Protein AF-A0A9X3BXE7-F1 (afdb_monomer_lite)

Secondary structure (DSSP, 8-state):
--HHHHHHHHHHHHHT-HHHHHHHTT-PPP--------HHHHT-HHHHHHHHHHHHHHHHTT--HHHHHHHHGGGS-HHHHHHHHHHHHHHHTT--HHHHT---SSPPPHHHHHHHHHHHHHTT-HHHHHHHHHHHHHHHHH-

Structure (mmCIF, N/CA/C/O backbone):
data_AF-A0A9X3BXE7-F1
#
_entry.id   AF-A0A9X3BXE7-F1
#
loop_
_atom_site.group_PDB
_atom_site.id
_atom_site.type_symbol
_atom_site.label_atom_id
_atom_site.label_alt_id
_atom_site.label_comp_id
_atom_site.label_asym_id
_atom_site.label_entity_id
_atom_site.label_seq_id
_atom_site.pdbx_PDB_ins_code
_atom_site.Cartn_x
_atom_site.Cartn_y
_atom_site.Cartn_z
_atom_site.occupancy
_atom_site.B_iso_or_equiv
_atom_site.auth_seq_id
_atom_site.auth_comp_id
_atom_site.auth_asym_id
_atom_site.auth_atom_id
_atom_site.pdbx_PDB_model_num
ATOM 1 N N . MET A 1 1 ? -8.033 -21.037 -35.668 1.00 60.12 1 MET A N 1
ATOM 2 C CA . MET A 1 1 ? -8.770 -20.412 -34.541 1.00 60.12 1 MET A CA 1
ATOM 3 C C . MET A 1 1 ? -7.853 -19.685 -33.546 1.00 60.12 1 MET A C 1
ATOM 5 O O . MET A 1 1 ? -8.300 -19.340 -32.465 1.00 60.12 1 MET A O 1
ATOM 9 N N . SER A 1 2 ? -6.599 -19.386 -33.905 1.00 76.06 2 SER A N 1
ATOM 10 C CA . SER A 1 2 ? -5.610 -18.843 -32.953 1.00 76.06 2 SER A CA 1
ATOM 11 C C . SER A 1 2 ? -5.277 -17.372 -33.205 1.00 76.06 2 SER A C 1
ATOM 13 O O . SER A 1 2 ? -4.779 -16.685 -32.327 1.00 76.06 2 SER A O 1
ATOM 15 N N . TRP A 1 3 ? -5.593 -16.864 -34.396 1.00 79.31 3 TRP A N 1
ATOM 16 C CA . TRP A 1 3 ? -5.212 -15.517 -34.817 1.00 79.31 3 TRP A CA 1
ATOM 17 C C . TRP A 1 3 ? -6.043 -14.440 -34.120 1.00 79.31 3 TRP A C 1
ATOM 19 O O . TRP A 1 3 ? -5.490 -13.442 -33.682 1.00 79.31 3 TRP A O 1
ATOM 29 N N . ALA A 1 4 ? -7.343 -14.676 -33.920 1.00 80.62 4 ALA A N 1
ATOM 30 C CA . ALA A 1 4 ? -8.193 -13.770 -33.146 1.00 80.62 4 ALA A CA 1
ATOM 31 C C . ALA A 1 4 ? -7.742 -13.668 -31.677 1.00 80.62 4 ALA A C 1
ATOM 33 O O . ALA A 1 4 ? -7.707 -12.575 -31.122 1.00 80.62 4 ALA A O 1
ATOM 34 N N . ALA A 1 5 ? -7.327 -14.786 -31.071 1.00 81.00 5 ALA A N 1
ATOM 35 C CA . ALA A 1 5 ? -6.792 -14.804 -29.710 1.00 81.00 5 ALA A CA 1
ATOM 36 C C . ALA A 1 5 ? -5.438 -14.081 -29.611 1.00 81.00 5 ALA A C 1
ATOM 38 O O . ALA A 1 5 ? -5.217 -13.329 -28.667 1.00 81.00 5 ALA A O 1
ATOM 39 N N . ILE A 1 6 ? -4.560 -14.249 -30.608 1.00 89.88 6 ILE A N 1
ATOM 40 C CA . ILE A 1 6 ? -3.273 -13.540 -30.680 1.00 89.88 6 ILE A CA 1
ATOM 41 C C . ILE A 1 6 ? -3.496 -12.034 -30.847 1.00 89.88 6 ILE A C 1
ATOM 43 O O . ILE A 1 6 ? -2.891 -11.247 -30.127 1.00 89.88 6 ILE A O 1
ATOM 47 N N . LEU A 1 7 ? -4.395 -11.621 -31.743 1.00 84.75 7 LEU A N 1
ATOM 48 C CA . LEU A 1 7 ? -4.704 -10.206 -31.960 1.00 84.75 7 LEU A CA 1
ATOM 49 C C . LEU A 1 7 ? -5.337 -9.563 -30.723 1.00 84.75 7 LEU A C 1
ATOM 51 O O . LEU A 1 7 ? -4.982 -8.439 -30.383 1.00 84.75 7 LEU A O 1
ATOM 55 N N . LEU A 1 8 ? -6.214 -10.280 -30.013 1.00 78.31 8 LEU A N 1
ATOM 56 C CA . LEU A 1 8 ? -6.803 -9.801 -28.762 1.00 78.31 8 LEU A CA 1
ATOM 57 C C . LEU A 1 8 ? -5.752 -9.699 -27.649 1.00 78.31 8 LEU A C 1
ATOM 59 O O . LEU A 1 8 ? -5.706 -8.688 -26.954 1.00 78.31 8 LEU A O 1
ATOM 63 N N . ALA A 1 9 ? -4.861 -10.686 -27.518 1.00 79.56 9 ALA A N 1
ATOM 64 C CA . ALA A 1 9 ? -3.761 -10.641 -26.555 1.00 79.56 9 ALA A CA 1
ATOM 65 C C . ALA A 1 9 ? -2.810 -9.463 -26.824 1.00 79.56 9 ALA A C 1
ATOM 67 O O . ALA A 1 9 ? -2.444 -8.744 -25.897 1.00 79.56 9 ALA A O 1
ATOM 68 N N . VAL A 1 10 ? -2.466 -9.219 -28.093 1.00 81.94 10 VAL A N 1
ATOM 69 C CA . VAL A 1 10 ? -1.635 -8.080 -28.514 1.00 81.94 10 VAL A CA 1
ATOM 70 C C . VAL A 1 10 ? -2.355 -6.751 -28.266 1.00 81.94 10 VAL A C 1
ATOM 72 O O . VAL A 1 10 ? -1.750 -5.822 -27.737 1.00 81.94 10 VAL A O 1
ATOM 75 N N . ALA A 1 11 ? -3.653 -6.660 -28.568 1.00 76.81 11 ALA A N 1
ATOM 76 C CA . ALA A 1 11 ? -4.446 -5.456 -28.326 1.00 76.81 11 ALA A CA 1
ATOM 77 C C . ALA A 1 11 ? -4.544 -5.111 -26.830 1.00 76.81 11 ALA A C 1
ATOM 79 O O . ALA A 1 11 ? -4.378 -3.949 -26.466 1.00 76.81 11 ALA A O 1
ATOM 80 N N . VAL A 1 12 ? -4.743 -6.107 -25.956 1.00 75.00 12 VAL A N 1
ATOM 81 C CA . VAL A 1 12 ? -4.739 -5.917 -24.494 1.00 75.00 12 VAL A CA 1
ATOM 82 C C . VAL A 1 12 ? -3.361 -5.473 -24.002 1.00 75.00 12 VAL A C 1
ATOM 84 O O . VAL A 1 12 ? -3.279 -4.581 -23.160 1.00 75.00 12 VAL A O 1
ATOM 87 N N . PHE A 1 13 ? -2.279 -6.029 -24.556 1.00 72.94 13 PHE A N 1
ATOM 88 C CA . PHE A 1 13 ? -0.916 -5.638 -24.185 1.00 72.94 13 PHE A CA 1
ATOM 89 C C . PHE A 1 13 ? -0.619 -4.173 -24.533 1.00 72.94 13 PHE A C 1
ATOM 91 O O . PHE A 1 13 ? -0.068 -3.446 -23.712 1.00 72.94 13 PHE A O 1
ATOM 98 N N . ILE A 1 14 ? -1.046 -3.721 -25.716 1.00 68.25 14 ILE A N 1
ATOM 99 C CA . ILE A 1 14 ? -0.835 -2.343 -26.186 1.00 68.25 14 ILE A CA 1
ATOM 100 C C . ILE A 1 14 ? -1.761 -1.356 -25.452 1.00 68.25 14 ILE A C 1
ATOM 102 O O . ILE A 1 14 ? -1.350 -0.247 -25.115 1.00 68.25 14 ILE A O 1
ATOM 106 N N . ALA A 1 15 ? -3.003 -1.749 -25.154 1.00 59.66 15 ALA A N 1
ATOM 107 C CA . ALA A 1 15 ? -3.972 -0.906 -24.450 1.00 59.66 15 ALA A CA 1
ATOM 108 C C . ALA A 1 15 ? -3.734 -0.814 -22.929 1.00 59.66 15 ALA A C 1
ATOM 110 O O . ALA A 1 15 ? -4.267 0.094 -22.293 1.00 59.66 15 ALA A O 1
ATOM 111 N N . ALA A 1 16 ? -2.922 -1.702 -22.343 1.00 53.78 16 ALA A N 1
ATOM 112 C CA . ALA A 1 16 ? -2.475 -1.618 -20.949 1.00 53.78 16 ALA A CA 1
ATOM 113 C C . ALA A 1 16 ? -1.290 -0.645 -20.743 1.00 53.78 16 ALA A C 1
ATOM 115 O O . ALA A 1 16 ? -0.984 -0.252 -19.614 1.00 53.78 16 ALA A O 1
ATOM 116 N N . ASP A 1 17 ? -0.636 -0.216 -21.827 1.00 55.81 17 ASP A N 1
ATOM 117 C CA . ASP A 1 17 ? 0.509 0.700 -21.819 1.00 55.81 17 ASP A CA 1
ATOM 118 C C . ASP A 1 17 ? 0.220 2.214 -21.640 1.00 55.81 17 ASP A C 1
ATOM 120 O O . ASP A 1 17 ? 1.127 2.919 -21.197 1.00 55.81 17 ASP A O 1
ATOM 124 N N . PRO A 1 18 ? -0.985 2.790 -21.867 1.00 57.00 18 PRO A N 1
ATOM 125 C CA . PRO A 1 18 ? -1.181 4.236 -21.735 1.00 57.00 18 PRO A CA 1
ATOM 126 C C . PRO A 1 18 ? -0.897 4.743 -20.314 1.00 57.00 18 PRO A C 1
ATOM 128 O O . PRO A 1 18 ? -0.457 5.879 -20.133 1.00 57.00 18 PRO A O 1
ATOM 131 N N . LEU A 1 19 ? -1.104 3.899 -19.297 1.00 53.94 19 LEU A N 1
ATOM 132 C CA . LEU A 1 19 ? -0.786 4.215 -17.903 1.00 53.94 19 LEU A CA 1
ATOM 133 C C . LEU A 1 19 ? 0.724 4.154 -17.623 1.00 53.94 19 LEU A C 1
ATOM 135 O O . LEU A 1 19 ? 1.242 4.995 -16.890 1.00 53.94 19 LEU A O 1
ATOM 139 N N . ARG A 1 20 ? 1.452 3.219 -18.248 1.00 54.06 20 ARG A N 1
ATOM 140 C CA . ARG A 1 20 ? 2.918 3.106 -18.138 1.00 54.06 20 ARG A CA 1
ATOM 141 C C . ARG A 1 20 ? 3.627 4.223 -18.900 1.00 54.06 20 ARG A C 1
ATOM 143 O O . ARG A 1 20 ? 4.603 4.773 -18.394 1.00 54.06 20 ARG A O 1
ATOM 150 N N . VAL A 1 21 ? 3.102 4.607 -20.063 1.00 56.34 21 VAL A N 1
ATOM 151 C CA . VAL A 1 21 ? 3.567 5.758 -20.848 1.00 56.34 21 VAL A CA 1
ATOM 152 C C . VAL A 1 21 ? 3.360 7.053 -20.070 1.00 56.34 21 VAL A C 1
ATOM 154 O O . VAL A 1 21 ? 4.285 7.851 -19.983 1.00 56.34 21 VAL A O 1
ATOM 157 N N . ARG A 1 22 ? 2.204 7.243 -19.419 1.00 56.03 22 ARG A N 1
ATOM 158 C CA . ARG A 1 22 ? 1.965 8.410 -18.549 1.00 56.03 22 ARG A CA 1
ATOM 159 C C . ARG A 1 22 ? 2.887 8.441 -17.329 1.00 56.03 22 ARG A C 1
ATOM 161 O O . ARG A 1 22 ? 3.404 9.505 -17.003 1.00 56.03 22 ARG A O 1
ATOM 168 N N . ALA A 1 23 ? 3.143 7.288 -16.710 1.00 58.09 23 ALA A N 1
ATOM 169 C CA . ALA A 1 23 ? 4.072 7.173 -15.587 1.00 58.09 23 ALA A CA 1
ATOM 170 C C . ALA A 1 23 ? 5.534 7.449 -15.991 1.00 58.09 23 ALA A C 1
ATOM 172 O O . ALA A 1 23 ? 6.252 8.126 -15.261 1.00 58.09 23 ALA A O 1
ATOM 173 N N . ARG A 1 24 ? 5.978 6.976 -17.166 1.00 55.69 24 ARG A N 1
ATOM 174 C CA . ARG A 1 24 ? 7.331 7.245 -17.692 1.00 55.69 24 ARG A CA 1
ATOM 175 C C . ARG A 1 24 ? 7.502 8.644 -18.268 1.00 55.69 24 ARG A C 1
ATOM 177 O O . ARG A 1 24 ? 8.604 9.174 -18.218 1.00 55.69 24 ARG A O 1
ATOM 184 N N . ALA A 1 25 ? 6.435 9.247 -18.786 1.00 52.47 25 ALA A N 1
ATOM 185 C CA . ALA A 1 25 ? 6.462 10.604 -19.322 1.00 52.47 25 ALA A CA 1
ATOM 186 C C . ALA A 1 25 ? 6.651 11.677 -18.238 1.00 52.47 25 ALA A C 1
ATOM 188 O O . ALA A 1 25 ? 6.715 12.856 -18.573 1.00 52.47 25 ALA A O 1
ATOM 189 N N . GLY A 1 26 ? 6.704 11.302 -16.950 1.00 49.78 26 GLY A N 1
ATOM 190 C CA . GLY A 1 26 ? 6.857 12.260 -15.859 1.00 49.78 26 GLY A CA 1
ATOM 191 C C . GLY A 1 26 ? 5.745 13.306 -15.854 1.00 49.78 26 GLY A C 1
ATOM 192 O O . GLY A 1 26 ? 5.944 14.397 -15.324 1.00 49.78 26 GLY A O 1
ATOM 193 N N . VAL A 1 27 ? 4.591 12.992 -16.467 1.00 50.09 27 VAL A N 1
ATOM 194 C CA . VAL A 1 27 ? 3.410 13.847 -16.417 1.00 50.09 27 VAL A CA 1
ATOM 195 C C . VAL A 1 27 ? 2.961 13.779 -14.974 1.00 50.09 27 VAL A C 1
ATOM 197 O O . VAL A 1 27 ? 2.264 12.850 -14.567 1.00 50.09 27 VAL A O 1
ATOM 200 N N . ALA A 1 28 ? 3.470 14.727 -14.189 1.00 49.75 28 ALA A N 1
ATOM 201 C CA . ALA A 1 28 ? 3.081 14.931 -12.819 1.00 49.75 28 ALA A CA 1
ATOM 202 C C . ALA A 1 28 ? 1.559 14.900 -12.804 1.00 49.75 28 ALA A C 1
ATOM 204 O O . ALA A 1 28 ? 0.909 15.701 -13.485 1.00 49.75 28 ALA A O 1
ATOM 205 N N . ALA A 1 29 ? 0.996 13.931 -12.078 1.00 54.81 29 ALA A N 1
ATOM 206 C CA . ALA A 1 29 ? -0.404 14.009 -11.719 1.00 54.81 29 ALA A CA 1
ATOM 207 C C . ALA A 1 29 ? -0.623 15.441 -11.204 1.00 54.81 29 ALA A C 1
ATOM 209 O O . ALA A 1 29 ? 0.210 15.914 -10.415 1.00 54.81 29 ALA A O 1
ATOM 210 N N . PRO A 1 30 ? -1.645 16.166 -11.699 1.00 50.69 30 PRO A N 1
ATOM 211 C CA . PRO A 1 30 ? -1.901 17.521 -11.234 1.00 50.69 30 PRO A CA 1
ATOM 212 C C .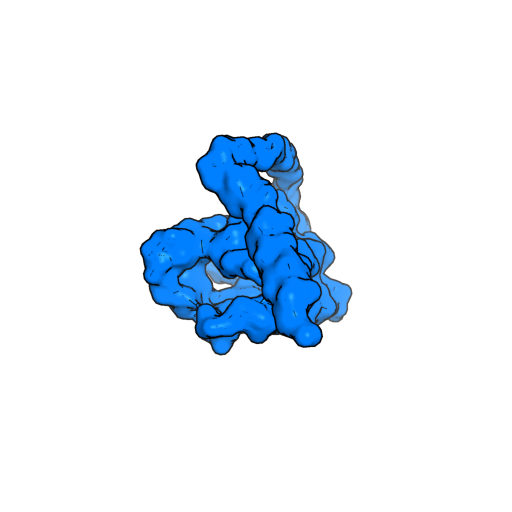 PRO A 1 30 ? -1.883 17.483 -9.707 1.00 50.69 30 PRO A C 1
ATOM 214 O O . PRO A 1 30 ? -2.415 16.517 -9.150 1.00 50.69 30 PRO A O 1
ATOM 217 N N . PRO A 1 31 ? -1.223 18.441 -9.031 1.00 45.69 31 PRO A N 1
ATOM 218 C CA . PRO A 1 31 ? -1.067 18.383 -7.591 1.00 45.69 31 PRO A CA 1
ATOM 219 C C . PRO A 1 31 ? -2.465 18.311 -6.987 1.00 45.69 31 PRO A C 1
ATOM 221 O O . PRO A 1 31 ? -3.181 19.311 -6.943 1.00 45.69 31 PRO A O 1
ATOM 224 N N . MET A 1 32 ? -2.878 17.112 -6.562 1.00 56.88 32 MET A N 1
ATOM 225 C CA . MET A 1 32 ? -4.060 16.955 -5.737 1.00 56.88 32 MET A CA 1
ATOM 226 C C . MET A 1 32 ? -3.735 17.774 -4.506 1.00 56.88 32 MET A C 1
ATOM 228 O O . MET A 1 32 ? -2.807 17.449 -3.765 1.00 56.88 32 MET A O 1
ATOM 232 N N . THR A 1 33 ? -4.418 18.908 -4.366 1.00 52.22 33 THR A N 1
ATOM 233 C CA . THR A 1 33 ? -4.261 19.816 -3.239 1.00 52.22 33 THR A CA 1
ATOM 234 C C . THR A 1 33 ? -4.320 18.972 -1.984 1.00 52.22 33 THR A C 1
ATOM 236 O O . THR A 1 33 ? -5.378 18.427 -1.668 1.00 52.22 33 THR A O 1
ATOM 239 N N . ARG A 1 34 ? -3.165 18.811 -1.328 1.00 55.78 34 ARG A N 1
ATOM 240 C CA . ARG A 1 34 ? -3.007 18.011 -0.117 1.00 55.78 34 ARG A CA 1
ATOM 241 C C . ARG A 1 34 ? -4.020 18.561 0.873 1.00 55.78 34 ARG A C 1
ATOM 243 O O . ARG A 1 34 ? -3.836 19.664 1.394 1.00 55.78 34 ARG A O 1
ATOM 250 N N . ARG A 1 35 ? -5.153 17.870 1.029 1.00 57.94 35 ARG A N 1
ATOM 251 C CA . ARG A 1 35 ? -6.240 18.337 1.885 1.00 57.94 35 ARG A CA 1
ATOM 252 C C . ARG A 1 35 ? -5.616 18.471 3.261 1.00 57.94 35 ARG A C 1
ATOM 254 O O . ARG A 1 35 ? -5.057 17.498 3.767 1.00 57.94 35 ARG A O 1
ATOM 261 N N . ARG A 1 36 ? -5.604 19.693 3.801 1.00 54.53 36 ARG A N 1
ATOM 262 C CA . ARG A 1 36 ? -5.003 19.985 5.106 1.00 54.53 36 ARG A CA 1
ATOM 263 C C . ARG A 1 36 ? -5.639 19.017 6.100 1.00 54.53 36 ARG A C 1
ATOM 265 O O . ARG A 1 36 ? -6.829 19.121 6.385 1.00 54.53 36 ARG A O 1
ATOM 272 N N . SER A 1 37 ? -4.877 18.000 6.482 1.00 57.28 37 SER A N 1
ATOM 273 C CA . SER A 1 37 ? -5.376 16.902 7.293 1.00 57.28 37 SER A CA 1
ATOM 274 C C . SER A 1 37 ? -5.468 17.422 8.716 1.00 57.28 37 SER A C 1
ATOM 276 O O . SER A 1 37 ? -4.481 17.913 9.260 1.00 57.28 37 SER A O 1
ATOM 278 N N . SER A 1 38 ? -6.671 17.397 9.281 1.00 61.00 38 SER A N 1
ATOM 279 C CA . SER A 1 38 ? -6.854 17.659 10.705 1.00 61.00 38 SER A CA 1
ATOM 280 C C . SER A 1 38 ? -6.341 16.441 11.482 1.00 61.00 38 SER A C 1
ATOM 282 O O . SER A 1 38 ? -6.471 15.331 10.964 1.00 61.00 38 SER A O 1
ATOM 284 N N . PRO A 1 39 ? -5.818 16.587 12.712 1.00 62.38 39 PRO A N 1
ATOM 285 C CA . PRO A 1 39 ? -5.490 15.441 13.567 1.00 62.38 39 PRO A CA 1
ATOM 286 C C . PRO A 1 39 ? -6.669 14.465 13.744 1.00 62.38 39 PRO A C 1
ATOM 288 O O . PRO A 1 39 ? -6.459 13.267 13.876 1.00 62.38 39 PRO A O 1
ATOM 291 N N . ALA A 1 40 ? -7.919 14.934 13.632 1.00 63.72 40 ALA A N 1
ATOM 292 C CA . ALA A 1 40 ? -9.098 14.060 13.619 1.00 63.72 40 ALA A CA 1
ATOM 293 C C . ALA A 1 40 ? -9.132 13.077 12.426 1.00 63.72 40 ALA A C 1
ATOM 295 O O . ALA A 1 40 ? -9.695 11.995 12.536 1.00 63.72 40 ALA A O 1
ATOM 296 N N . THR A 1 41 ? -8.517 13.430 11.294 1.00 67.31 41 THR A N 1
ATOM 297 C CA . THR A 1 41 ? -8.428 12.578 10.097 1.00 67.31 41 THR A CA 1
ATOM 298 C C . THR A 1 41 ? -7.385 11.463 10.250 1.00 67.31 41 THR A C 1
ATOM 300 O O . THR A 1 41 ? -7.443 10.481 9.519 1.00 67.31 41 THR A O 1
ATOM 303 N N . GLU A 1 42 ? -6.438 11.565 11.192 1.00 68.81 42 GLU A N 1
ATOM 304 C CA . GLU A 1 42 ? -5.417 10.521 11.401 1.00 68.81 42 GLU A CA 1
ATOM 305 C C . GLU A 1 42 ? -5.978 9.231 12.009 1.00 68.81 42 GLU A C 1
ATOM 307 O O . GLU A 1 42 ? -5.423 8.152 11.782 1.00 68.81 42 GLU A O 1
ATOM 312 N N . THR A 1 43 ? -7.089 9.340 12.736 1.00 71.81 43 THR A N 1
ATOM 313 C CA . THR A 1 43 ? -7.777 8.211 13.381 1.00 71.81 43 THR A CA 1
ATOM 314 C C . THR A 1 43 ? -9.151 7.960 12.761 1.00 71.81 43 THR A C 1
ATOM 316 O O . THR A 1 43 ? -9.933 7.198 13.312 1.00 71.81 43 THR A O 1
ATOM 319 N N . ASP A 1 44 ? -9.466 8.596 11.629 1.00 85.00 44 ASP A N 1
ATOM 320 C CA . ASP A 1 44 ? -10.754 8.417 10.960 1.00 85.00 44 ASP A CA 1
ATOM 321 C C . ASP A 1 44 ? -10.803 7.048 10.245 1.00 85.00 44 ASP A C 1
ATOM 323 O O . ASP A 1 44 ? -10.089 6.851 9.248 1.00 85.00 44 ASP A O 1
ATOM 327 N N . PRO A 1 45 ? -11.643 6.103 10.715 1.00 87.81 45 PRO A N 1
ATOM 328 C CA . PRO A 1 45 ? -11.748 4.775 10.120 1.00 87.81 45 PRO A CA 1
ATOM 329 C C . PRO A 1 45 ? -12.231 4.818 8.663 1.00 87.81 45 PRO A C 1
ATOM 331 O O . PRO A 1 45 ? -11.778 4.022 7.838 1.00 87.81 45 PRO A O 1
ATOM 334 N N . LEU A 1 46 ? -13.081 5.785 8.292 1.00 90.00 46 LEU A N 1
ATOM 335 C CA . LEU A 1 46 ? -13.598 5.908 6.924 1.00 90.00 46 LEU A CA 1
ATOM 336 C C . LEU A 1 46 ? -12.532 6.452 5.961 1.00 90.00 46 LEU A C 1
ATOM 338 O O . LEU A 1 46 ? -12.482 6.058 4.790 1.00 90.00 46 LEU A O 1
ATOM 342 N N . ALA A 1 47 ? -11.642 7.323 6.443 1.00 90.75 47 ALA A N 1
ATOM 343 C CA . ALA A 1 47 ? -10.506 7.801 5.659 1.00 90.75 47 ALA A CA 1
ATOM 344 C C . ALA A 1 47 ? -9.497 6.672 5.377 1.00 90.75 47 ALA A C 1
ATOM 346 O O . ALA A 1 47 ? -8.967 6.569 4.267 1.00 90.75 47 ALA A O 1
ATOM 347 N N . ALA A 1 48 ? -9.270 5.778 6.346 1.00 91.56 48 ALA A N 1
ATOM 348 C CA . ALA A 1 48 ? -8.476 4.570 6.126 1.00 91.56 48 ALA A CA 1
ATOM 349 C C . ALA A 1 48 ? -9.166 3.613 5.135 1.00 91.56 48 ALA A C 1
ATOM 351 O O . ALA A 1 48 ? -8.532 3.194 4.166 1.00 91.56 48 ALA A O 1
ATOM 352 N N . ALA A 1 49 ? -10.466 3.349 5.317 1.00 94.06 49 ALA A N 1
ATOM 353 C CA . ALA A 1 49 ? -11.254 2.471 4.447 1.00 94.06 49 ALA A CA 1
ATOM 354 C C . ALA A 1 49 ? -11.202 2.903 2.976 1.00 94.06 49 ALA A C 1
ATOM 356 O O . ALA A 1 49 ? -10.837 2.115 2.107 1.00 94.06 49 ALA A O 1
ATOM 357 N N . SER A 1 50 ? -11.482 4.180 2.704 1.00 94.44 50 SER A N 1
ATOM 358 C CA . SER A 1 50 ? -11.447 4.730 1.341 1.00 94.44 50 SER A CA 1
ATOM 359 C C . SER A 1 50 ? -10.061 4.642 0.694 1.00 94.44 50 SER A C 1
ATOM 361 O O . SER A 1 50 ? -9.949 4.408 -0.507 1.00 94.44 50 SER A O 1
ATOM 363 N N . SER A 1 51 ? -8.994 4.767 1.483 1.00 95.19 51 SER A N 1
ATOM 364 C CA . SER A 1 51 ? -7.622 4.601 0.992 1.00 95.19 51 SER A CA 1
ATOM 365 C C . SER A 1 51 ? -7.310 3.146 0.645 1.00 95.19 51 SER A C 1
ATOM 367 O O . SER A 1 51 ? -6.658 2.874 -0.362 1.00 95.19 51 SER A O 1
ATOM 369 N N . PHE A 1 52 ? -7.793 2.199 1.450 1.00 95.69 52 PHE A N 1
ATOM 370 C CA . PHE A 1 52 ? -7.670 0.774 1.152 1.00 95.69 52 PHE A CA 1
ATOM 371 C C . PHE A 1 52 ? -8.480 0.379 -0.087 1.00 95.69 52 PHE A C 1
ATOM 373 O O . PHE A 1 52 ? -7.964 -0.372 -0.909 1.00 95.69 52 PHE A O 1
ATOM 380 N N . ASP A 1 53 ? -9.670 0.948 -0.295 1.00 96.12 53 ASP A N 1
ATOM 381 C CA . ASP A 1 53 ? -10.464 0.730 -1.512 1.00 96.12 53 ASP A CA 1
ATOM 382 C C . ASP A 1 53 ? -9.700 1.175 -2.778 1.00 96.12 53 ASP A C 1
ATOM 384 O O . ASP A 1 53 ? -9.646 0.438 -3.766 1.00 96.12 53 ASP A O 1
ATOM 388 N N . VAL A 1 54 ? -9.040 2.342 -2.745 1.00 96.44 54 VAL A N 1
ATOM 389 C CA . VAL A 1 54 ? -8.193 2.820 -3.858 1.00 96.44 54 VAL A CA 1
ATOM 390 C C . VAL A 1 54 ? -7.025 1.866 -4.109 1.00 96.44 54 VAL A C 1
ATOM 392 O O . VAL A 1 54 ? -6.789 1.469 -5.252 1.00 96.44 54 VAL A O 1
ATOM 395 N N . LEU A 1 55 ? -6.324 1.445 -3.054 1.00 95.44 55 LEU A N 1
ATOM 396 C CA . LEU A 1 55 ? -5.207 0.508 -3.176 1.00 95.44 55 LEU A CA 1
ATOM 397 C C . LEU A 1 55 ? -5.659 -0.842 -3.747 1.00 95.44 55 LEU A C 1
ATOM 399 O O . LEU A 1 55 ? -5.013 -1.373 -4.652 1.00 95.44 55 LEU A O 1
ATOM 403 N N . ALA A 1 56 ? -6.778 -1.378 -3.258 1.00 95.50 56 ALA A N 1
ATOM 404 C CA . ALA A 1 56 ? -7.361 -2.625 -3.735 1.00 95.50 56 ALA A CA 1
ATOM 405 C C . ALA A 1 56 ? -7.765 -2.529 -5.212 1.00 95.50 56 ALA A C 1
ATOM 407 O O . ALA A 1 56 ? -7.459 -3.441 -5.985 1.00 95.50 56 ALA A O 1
ATOM 408 N N . ALA A 1 57 ? -8.377 -1.418 -5.634 1.00 95.88 57 ALA A N 1
ATOM 409 C CA . ALA A 1 57 ? -8.726 -1.176 -7.032 1.00 95.88 57 ALA A CA 1
ATOM 410 C C . ALA A 1 57 ? -7.477 -1.119 -7.929 1.00 95.88 57 ALA A C 1
ATOM 412 O O . ALA A 1 57 ? -7.423 -1.789 -8.964 1.00 95.88 57 ALA A O 1
ATOM 413 N N . CYS A 1 58 ? -6.439 -0.388 -7.508 1.00 93.69 58 CYS A N 1
ATOM 414 C CA . CYS A 1 58 ? -5.165 -0.322 -8.223 1.00 93.69 58 CYS A CA 1
ATOM 415 C C . CYS A 1 58 ? -4.519 -1.708 -8.366 1.00 93.69 58 CYS A C 1
ATOM 417 O O . CYS A 1 58 ? -4.155 -2.107 -9.474 1.00 93.69 58 CYS A O 1
ATOM 419 N N . LEU A 1 59 ? -4.412 -2.476 -7.281 1.00 93.75 59 LEU A N 1
ATOM 420 C CA . LEU A 1 59 ? -3.811 -3.812 -7.315 1.00 93.75 59 LEU A CA 1
ATOM 421 C C . LEU A 1 59 ? -4.634 -4.799 -8.155 1.00 93.75 59 LEU A C 1
ATOM 423 O O . LEU A 1 59 ? -4.064 -5.554 -8.941 1.00 93.75 59 LEU A O 1
ATOM 427 N N . SER A 1 60 ? -5.965 -4.751 -8.054 1.00 91.88 60 SER A N 1
ATOM 428 C CA . SER A 1 60 ? -6.870 -5.610 -8.833 1.00 91.88 60 SER A CA 1
ATOM 429 C C . SER A 1 60 ? -6.802 -5.326 -10.334 1.00 91.88 60 SER A C 1
ATOM 431 O O . SER A 1 60 ? -7.001 -6.227 -11.143 1.00 91.88 60 SER A O 1
ATOM 433 N N . SER A 1 61 ? -6.449 -4.096 -10.725 1.00 91.44 61 SER A N 1
ATOM 434 C CA . SER A 1 61 ? -6.185 -3.743 -12.127 1.00 91.44 61 SER A CA 1
ATOM 435 C C . SER A 1 61 ? -4.841 -4.260 -12.668 1.00 91.44 61 SER A C 1
ATOM 437 O O . SER A 1 61 ? -4.500 -4.009 -13.823 1.00 91.44 61 SER A O 1
ATOM 439 N N . GLY A 1 62 ? -4.059 -4.980 -11.854 1.00 91.31 62 GLY A N 1
ATOM 440 C CA . GLY A 1 62 ? -2.752 -5.513 -12.238 1.00 91.31 62 GLY A CA 1
ATOM 441 C C . GLY A 1 62 ? -1.615 -4.490 -12.170 1.00 91.31 62 GLY A C 1
ATOM 442 O O . GLY A 1 62 ? -0.548 -4.718 -12.748 1.00 91.31 62 GLY A O 1
ATOM 443 N N . MET A 1 63 ? -1.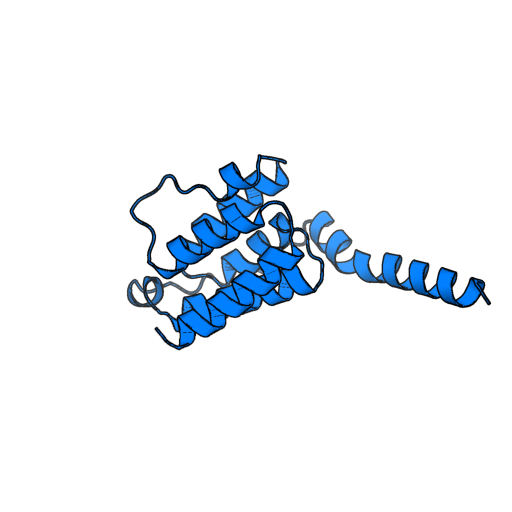810 -3.358 -11.481 1.00 90.44 63 MET A N 1
ATOM 444 C CA . MET A 1 63 ? -0.719 -2.415 -11.228 1.00 90.44 63 MET A CA 1
ATOM 445 C C . MET A 1 63 ? 0.377 -3.067 -10.381 1.00 90.44 63 MET A C 1
ATOM 447 O O . MET A 1 63 ? 0.111 -3.865 -9.483 1.00 90.44 63 MET A O 1
ATOM 451 N N . ALA A 1 64 ? 1.628 -2.672 -10.629 1.00 91.75 64 ALA A N 1
ATOM 452 C CA . ALA A 1 64 ? 2.726 -3.029 -9.740 1.00 91.75 64 ALA A CA 1
ATOM 453 C C . ALA A 1 64 ? 2.471 -2.457 -8.336 1.00 91.75 64 ALA A C 1
ATOM 455 O O . ALA A 1 64 ? 1.987 -1.332 -8.204 1.00 91.75 64 ALA A O 1
ATOM 456 N N . VAL A 1 65 ? 2.840 -3.207 -7.294 1.00 92.94 65 VAL A N 1
ATOM 457 C CA . VAL A 1 65 ? 2.588 -2.827 -5.891 1.00 92.94 65 VAL A CA 1
ATOM 458 C C . VAL A 1 65 ? 3.202 -1.464 -5.551 1.00 92.94 65 VAL A C 1
ATOM 460 O O . VAL A 1 65 ? 2.560 -0.655 -4.886 1.00 92.94 65 VAL A O 1
ATOM 463 N N . SER A 1 66 ? 4.398 -1.169 -6.070 1.00 94.12 66 SER A N 1
ATOM 464 C CA . SER A 1 66 ? 5.043 0.140 -5.921 1.00 94.12 66 SER A CA 1
ATOM 465 C C . SER A 1 66 ? 4.198 1.273 -6.510 1.00 94.12 66 SER A C 1
ATOM 467 O O . SER A 1 66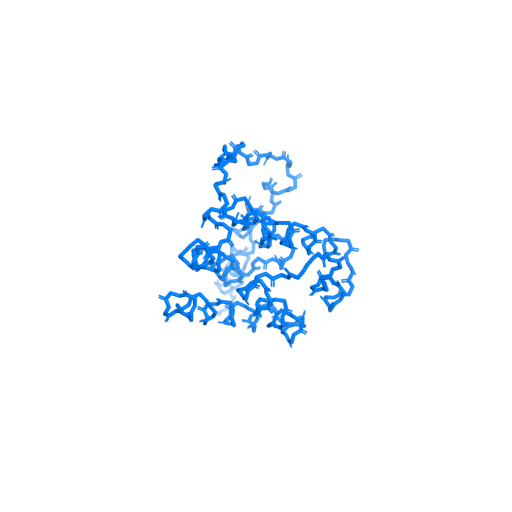 ? 3.944 2.274 -5.845 1.00 94.12 66 SER A O 1
ATOM 469 N N . THR A 1 67 ? 3.701 1.105 -7.737 1.00 93.12 67 THR A N 1
ATOM 470 C CA . THR A 1 67 ? 2.866 2.106 -8.415 1.00 93.12 67 THR A CA 1
ATOM 471 C C . THR A 1 67 ? 1.496 2.253 -7.754 1.00 93.12 67 THR A C 1
ATOM 473 O O . THR A 1 67 ? 0.999 3.368 -7.634 1.00 93.12 67 THR A O 1
ATOM 476 N N . ALA A 1 68 ? 0.890 1.156 -7.296 1.00 94.50 68 ALA A N 1
ATOM 477 C CA . ALA A 1 68 ? -0.388 1.179 -6.588 1.00 94.50 68 ALA A CA 1
ATOM 478 C C . ALA A 1 68 ? -0.282 1.926 -5.246 1.00 94.50 68 ALA A C 1
ATOM 480 O O . ALA A 1 68 ? -1.125 2.769 -4.935 1.00 94.50 68 ALA A O 1
ATOM 481 N N . ALA A 1 69 ? 0.789 1.683 -4.483 1.00 94.56 69 ALA A N 1
ATOM 482 C CA . ALA A 1 69 ? 1.064 2.404 -3.243 1.00 94.56 69 ALA A CA 1
ATOM 483 C C . ALA A 1 69 ? 1.303 3.904 -3.494 1.00 94.56 69 ALA A C 1
ATOM 485 O O . ALA A 1 69 ? 0.697 4.737 -2.818 1.00 94.56 69 ALA A O 1
ATOM 486 N N . ALA A 1 70 ? 2.093 4.256 -4.515 1.00 94.75 70 ALA A N 1
ATOM 487 C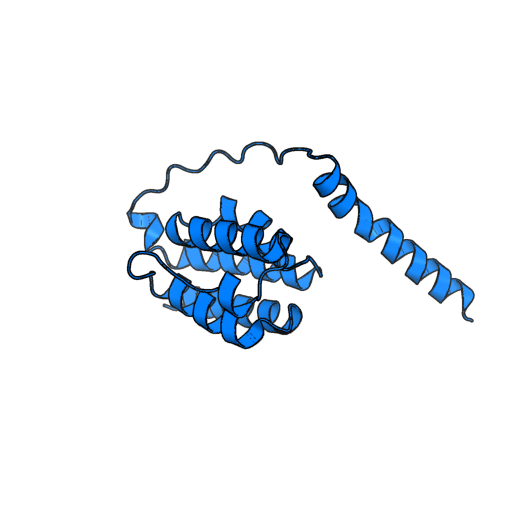 CA . ALA A 1 70 ? 2.329 5.650 -4.898 1.00 94.75 70 ALA A CA 1
ATOM 488 C C . ALA A 1 70 ? 1.043 6.370 -5.341 1.00 94.75 70 ALA A C 1
ATOM 490 O O . ALA A 1 70 ? 0.836 7.527 -4.988 1.00 94.75 70 ALA A O 1
ATOM 491 N N . ALA A 1 71 ? 0.162 5.687 -6.080 1.00 94.38 71 ALA A N 1
ATOM 492 C CA . ALA A 1 71 ? -1.122 6.236 -6.517 1.00 94.38 71 ALA A CA 1
ATOM 493 C C . ALA A 1 71 ? -2.109 6.446 -5.356 1.00 94.38 71 ALA A C 1
ATOM 495 O O . ALA A 1 71 ? -2.917 7.370 -5.403 1.00 94.38 71 ALA A O 1
ATOM 496 N N . THR A 1 72 ? -2.024 5.617 -4.312 1.00 95.19 72 THR A N 1
ATOM 497 C CA . THR A 1 72 ? -2.903 5.691 -3.133 1.00 95.19 72 THR A CA 1
ATOM 498 C C . THR A 1 72 ? -2.416 6.714 -2.102 1.00 95.19 72 THR A C 1
ATOM 500 O O . THR A 1 72 ? -3.218 7.333 -1.408 1.00 95.19 72 THR A O 1
ATOM 503 N N . ALA A 1 73 ? -1.104 6.929 -1.979 1.00 94.19 73 ALA A N 1
ATOM 504 C CA . ALA A 1 73 ? -0.540 7.808 -0.952 1.00 94.19 73 ALA A CA 1
ATOM 505 C C . ALA A 1 73 ? -1.172 9.223 -0.884 1.00 94.19 73 ALA A C 1
ATOM 507 O O . ALA A 1 73 ? -1.403 9.698 0.228 1.00 94.19 73 ALA A O 1
ATOM 508 N N . PRO A 1 74 ? -1.522 9.900 -2.000 1.00 89.62 74 PRO A N 1
ATOM 509 C CA . PRO A 1 74 ? -2.164 11.217 -1.961 1.00 89.62 74 PRO A CA 1
ATOM 510 C C . PRO A 1 74 ? -3.580 11.229 -1.370 1.00 89.62 74 PRO A C 1
ATOM 512 O O . PRO A 1 74 ? -4.020 12.275 -0.893 1.00 89.62 74 PRO A O 1
ATOM 515 N N . THR A 1 75 ? -4.302 10.105 -1.420 1.00 88.69 75 THR A N 1
ATOM 516 C CA . THR A 1 75 ? -5.662 9.987 -0.869 1.00 88.69 75 THR A CA 1
ATOM 517 C C . THR A 1 75 ? -5.664 9.547 0.592 1.00 88.69 75 THR A C 1
ATOM 519 O O . THR A 1 75 ? -6.698 9.640 1.247 1.00 88.69 75 THR A O 1
ATOM 522 N N . ALA A 1 76 ? -4.521 9.083 1.104 1.00 90.69 76 ALA A N 1
ATOM 523 C CA . ALA A 1 76 ? -4.406 8.499 2.430 1.00 90.69 76 ALA A CA 1
ATOM 524 C C . ALA A 1 76 ? -4.240 9.529 3.562 1.00 90.69 76 ALA A C 1
ATOM 526 O O . ALA A 1 76 ? -3.645 10.593 3.357 1.00 90.69 76 ALA A O 1
ATOM 527 N N . PRO A 1 77 ? -4.698 9.204 4.791 1.00 88.44 77 PRO A N 1
ATOM 528 C CA . PRO A 1 77 ? -4.340 9.954 5.991 1.00 88.44 77 PRO A CA 1
ATOM 529 C C . PRO A 1 77 ? -2.814 10.085 6.142 1.00 88.44 77 PRO A C 1
ATOM 531 O O . PRO A 1 77 ? -2.098 9.162 5.751 1.00 88.44 77 PRO A O 1
ATOM 534 N N . PRO A 1 78 ? -2.289 11.166 6.750 1.00 87.19 78 PRO A N 1
ATOM 535 C CA . PRO A 1 78 ? -0.857 11.488 6.750 1.00 87.19 78 PRO A CA 1
ATOM 536 C C . PRO A 1 78 ? 0.078 10.342 7.158 1.00 87.19 78 PRO A C 1
ATOM 538 O O . PRO A 1 78 ? 1.067 10.079 6.471 1.00 87.19 78 PRO A O 1
ATOM 541 N N . ALA A 1 79 ? -0.250 9.631 8.241 1.00 87.81 79 ALA A N 1
ATOM 542 C CA . ALA A 1 79 ? 0.544 8.502 8.722 1.00 87.81 79 ALA A CA 1
ATOM 543 C C . ALA A 1 79 ? 0.576 7.338 7.716 1.00 87.81 79 ALA A C 1
ATOM 545 O O . ALA A 1 79 ? 1.637 6.778 7.439 1.00 87.81 79 ALA A O 1
ATOM 546 N N . LEU A 1 80 ? -0.575 7.010 7.124 1.00 91.00 80 LEU A N 1
ATOM 547 C CA . LEU A 1 80 ? -0.691 5.956 6.119 1.00 91.00 80 LEU A CA 1
ATOM 548 C C . LEU A 1 80 ? -0.023 6.368 4.799 1.00 91.00 80 LEU A C 1
ATOM 550 O O . LEU A 1 80 ? 0.688 5.569 4.195 1.00 91.00 80 LEU A O 1
ATOM 554 N N . ALA A 1 81 ? -0.191 7.624 4.385 1.00 92.06 81 ALA A N 1
ATOM 555 C CA . ALA A 1 81 ? 0.449 8.191 3.204 1.00 92.06 81 ALA A CA 1
ATOM 556 C C . ALA A 1 81 ? 1.977 8.077 3.286 1.00 92.06 81 ALA A C 1
ATOM 558 O O . ALA A 1 81 ? 2.609 7.645 2.326 1.00 92.06 81 ALA A O 1
ATOM 559 N N . ALA A 1 82 ? 2.570 8.391 4.444 1.00 91.31 82 ALA A N 1
ATOM 560 C CA . ALA A 1 82 ? 4.012 8.270 4.652 1.00 91.31 82 ALA A CA 1
ATOM 561 C C . ALA A 1 82 ? 4.505 6.821 4.504 1.00 91.31 82 ALA A C 1
ATOM 563 O O . ALA A 1 82 ? 5.536 6.575 3.876 1.00 91.31 82 ALA A O 1
ATOM 564 N N . VAL A 1 83 ? 3.752 5.856 5.042 1.00 94.19 83 VAL A N 1
ATOM 565 C CA . VAL A 1 83 ? 4.059 4.426 4.904 1.00 94.19 83 VAL A CA 1
ATOM 566 C C . VAL A 1 83 ? 3.942 3.972 3.448 1.00 94.19 83 VAL A C 1
ATOM 568 O O . VAL A 1 83 ? 4.841 3.295 2.954 1.00 94.19 83 VAL A O 1
ATOM 571 N N . LEU A 1 84 ? 2.880 4.373 2.746 1.00 94.75 84 LEU A N 1
ATOM 572 C CA . LEU A 1 84 ? 2.655 4.015 1.343 1.00 94.75 84 LEU A CA 1
ATOM 573 C C . LEU A 1 84 ? 3.724 4.602 0.419 1.00 94.75 84 LEU A C 1
ATOM 575 O O . LEU A 1 84 ? 4.241 3.874 -0.424 1.00 94.75 84 LEU A O 1
ATOM 579 N N . SER A 1 85 ? 4.099 5.871 0.603 1.00 94.81 85 SER A N 1
ATOM 580 C CA . SER A 1 85 ? 5.174 6.508 -0.167 1.00 94.81 85 SER A CA 1
ATOM 581 C C . SER A 1 85 ? 6.527 5.840 0.078 1.00 94.81 85 SER A C 1
ATOM 583 O O . SER A 1 85 ? 7.254 5.524 -0.857 1.00 94.81 85 SER A O 1
ATOM 585 N N . ARG A 1 86 ? 6.861 5.534 1.335 1.00 95.31 86 ARG A N 1
ATOM 586 C CA . ARG A 1 86 ? 8.114 4.831 1.630 1.00 95.31 86 ARG A CA 1
ATOM 587 C C . ARG A 1 86 ? 8.140 3.434 1.011 1.00 95.31 86 ARG A C 1
ATOM 589 O O . ARG A 1 86 ? 9.150 3.038 0.430 1.00 95.31 86 ARG A O 1
ATOM 596 N N . ALA A 1 87 ? 7.053 2.680 1.157 1.00 94.38 87 ALA A N 1
ATOM 597 C CA . ALA A 1 87 ? 6.950 1.348 0.579 1.00 94.38 87 ALA A CA 1
ATOM 598 C C . ALA A 1 87 ? 7.027 1.410 -0.952 1.00 94.38 87 ALA A C 1
ATOM 600 O O . ALA A 1 87 ? 7.721 0.589 -1.549 1.00 94.38 87 ALA A O 1
ATOM 601 N N . SER A 1 88 ? 6.387 2.400 -1.593 1.00 94.94 88 SER A N 1
ATOM 602 C CA . SER A 1 88 ? 6.479 2.576 -3.044 1.00 94.94 88 SER A CA 1
ATOM 603 C C . SER A 1 88 ? 7.905 2.819 -3.504 1.00 94.94 88 SER A C 1
ATOM 605 O O . SER A 1 88 ? 8.336 2.179 -4.462 1.00 94.94 88 SER A O 1
ATOM 607 N N . ASP A 1 89 ? 8.638 3.680 -2.800 1.00 94.94 89 ASP A N 1
ATOM 608 C CA . ASP A 1 89 ? 10.011 4.032 -3.152 1.00 94.94 89 ASP A CA 1
ATOM 609 C C . ASP A 1 89 ? 10.940 2.823 -2.993 1.00 94.94 89 ASP A C 1
ATOM 611 O O . ASP A 1 89 ? 11.684 2.481 -3.911 1.00 94.94 89 ASP A O 1
ATOM 615 N N . LEU A 1 90 ? 10.845 2.103 -1.871 1.00 95.12 90 LEU A N 1
ATOM 616 C CA . LEU A 1 90 ? 11.659 0.909 -1.626 1.00 95.12 90 LEU A CA 1
ATOM 617 C C . LEU A 1 90 ? 11.359 -0.216 -2.623 1.00 95.12 90 LEU A C 1
ATOM 619 O O . LEU A 1 90 ? 12.284 -0.823 -3.160 1.00 95.12 90 LEU A O 1
ATOM 623 N N . LEU A 1 91 ? 10.084 -0.474 -2.918 1.00 93.12 91 LEU A N 1
ATOM 624 C CA . LEU A 1 91 ? 9.696 -1.482 -3.906 1.00 93.12 91 LEU A CA 1
ATOM 625 C C . LEU A 1 91 ? 10.111 -1.081 -5.327 1.00 93.12 91 LEU A C 1
ATOM 627 O O . LEU A 1 91 ? 10.499 -1.943 -6.112 1.00 93.12 91 LEU A O 1
ATOM 631 N N . ALA A 1 92 ? 10.056 0.210 -5.672 1.00 92.31 92 ALA A N 1
ATOM 632 C CA . ALA A 1 92 ? 10.534 0.709 -6.961 1.00 92.31 92 ALA A CA 1
ATOM 633 C C . ALA A 1 92 ? 12.056 0.555 -7.114 1.00 92.31 92 ALA A C 1
ATOM 635 O O . ALA A 1 92 ? 12.531 0.288 -8.216 1.00 92.31 92 ALA A O 1
ATOM 636 N N . LEU A 1 93 ? 12.804 0.659 -6.011 1.00 94.69 93 LEU A N 1
ATOM 637 C CA . LEU A 1 93 ? 14.242 0.379 -5.951 1.00 94.69 93 LEU A CA 1
ATOM 638 C C . LEU A 1 93 ? 14.575 -1.126 -5.924 1.00 94.69 93 LEU A C 1
ATOM 640 O O . LEU A 1 93 ? 15.750 -1.484 -5.941 1.00 94.69 93 LEU A O 1
ATOM 644 N N . GLY A 1 94 ? 13.570 -2.009 -5.891 1.00 92.62 94 GLY A N 1
ATOM 645 C CA . GLY A 1 94 ? 13.763 -3.461 -5.856 1.00 92.62 94 GLY A CA 1
ATOM 646 C C . GLY A 1 94 ? 14.135 -4.015 -4.479 1.00 92.62 94 GLY A C 1
ATOM 647 O O . GLY A 1 94 ? 14.698 -5.106 -4.395 1.00 92.62 94 GLY A O 1
ATOM 648 N N . ALA A 1 95 ? 13.847 -3.282 -3.399 1.00 92.88 95 ALA A N 1
ATOM 649 C CA . ALA A 1 95 ? 14.054 -3.775 -2.044 1.00 92.88 95 ALA A CA 1
ATOM 650 C C . ALA A 1 95 ? 13.174 -5.000 -1.745 1.00 92.88 95 ALA A C 1
ATOM 652 O O . ALA A 1 95 ? 12.098 -5.176 -2.321 1.00 92.88 95 ALA A O 1
ATOM 653 N N . ASP A 1 96 ? 13.616 -5.812 -0.784 1.00 91.00 96 ASP A N 1
ATOM 654 C CA . ASP A 1 96 ? 12.828 -6.928 -0.269 1.00 91.00 96 ASP A CA 1
ATOM 655 C C . ASP A 1 96 ? 11.433 -6.448 0.202 1.00 91.00 96 ASP A C 1
ATOM 657 O O . ASP A 1 96 ? 11.345 -5.511 1.006 1.00 91.00 96 ASP A O 1
ATOM 661 N N . PRO A 1 97 ? 10.334 -7.080 -0.252 1.00 90.06 97 PRO A N 1
ATOM 662 C CA . PRO A 1 97 ? 8.985 -6.677 0.122 1.00 90.06 97 PRO A CA 1
ATOM 663 C C . PRO A 1 97 ? 8.720 -6.674 1.633 1.00 90.06 97 PRO A C 1
ATOM 665 O O . PRO A 1 97 ? 8.013 -5.792 2.122 1.00 90.06 97 PRO A O 1
ATOM 668 N N . ALA A 1 98 ? 9.289 -7.607 2.404 1.00 91.44 98 ALA A N 1
ATOM 669 C CA . ALA A 1 98 ? 9.096 -7.608 3.856 1.00 91.44 98 ALA A CA 1
ATOM 670 C C . ALA A 1 98 ? 9.771 -6.394 4.521 1.00 91.44 98 ALA A C 1
ATOM 672 O O . ALA A 1 98 ? 9.221 -5.819 5.465 1.00 91.44 98 ALA A O 1
ATOM 673 N N . THR A 1 99 ? 10.917 -5.973 3.986 1.00 91.88 99 THR A N 1
ATOM 674 C CA . THR A 1 99 ? 11.633 -4.754 4.378 1.00 91.88 99 THR A CA 1
ATOM 675 C C . THR A 1 99 ? 10.882 -3.490 3.958 1.00 91.88 99 THR A C 1
ATOM 677 O O . THR A 1 99 ? 10.763 -2.556 4.754 1.00 91.88 99 THR A O 1
ATOM 680 N N . ALA A 1 100 ? 10.325 -3.453 2.746 1.00 93.81 100 ALA A N 1
ATOM 681 C CA . ALA A 1 100 ? 9.561 -2.306 2.252 1.00 93.81 100 ALA A CA 1
ATOM 682 C C . ALA A 1 100 ? 8.292 -2.034 3.079 1.00 93.81 100 ALA A C 1
ATOM 684 O O . ALA A 1 100 ? 7.937 -0.880 3.307 1.00 93.81 100 ALA A O 1
ATOM 685 N N . TRP A 1 101 ? 7.656 -3.094 3.586 1.00 93.69 101 TRP A N 1
ATOM 686 C CA . TRP A 1 101 ? 6.500 -3.029 4.486 1.00 93.69 101 TRP A CA 1
ATOM 687 C C . TRP A 1 101 ? 6.879 -3.080 5.975 1.00 93.69 101 TRP A C 1
ATOM 689 O O . TRP A 1 101 ? 6.048 -3.416 6.824 1.00 93.69 101 TRP A O 1
ATOM 699 N N . SER A 1 102 ? 8.132 -2.777 6.316 1.00 91.50 102 SER A N 1
ATOM 700 C CA . SER A 1 102 ? 8.546 -2.573 7.704 1.00 91.50 102 SER A CA 1
ATOM 701 C C . SER A 1 102 ? 8.248 -1.144 8.159 1.00 91.50 102 SER A C 1
ATOM 703 O O . SER A 1 102 ? 8.231 -0.200 7.368 1.00 91.50 102 SER A O 1
ATOM 705 N N . HIS A 1 103 ? 8.021 -0.973 9.460 1.00 88.25 103 HIS A N 1
ATOM 706 C CA . HIS A 1 103 ? 7.802 0.339 10.060 1.00 88.25 103 HIS A CA 1
ATOM 707 C C . HIS A 1 103 ? 8.945 0.673 11.006 1.00 88.25 103 HIS A C 1
ATOM 709 O O . HIS A 1 103 ? 9.318 -0.153 11.834 1.00 88.25 103 HIS A O 1
ATOM 715 N N . THR A 1 104 ? 9.493 1.881 10.886 1.00 82.50 104 THR A N 1
ATOM 716 C CA . THR A 1 104 ? 10.625 2.349 11.711 1.00 82.50 104 THR A CA 1
ATOM 717 C C . THR A 1 104 ? 10.313 3.650 12.453 1.00 82.50 104 THR A C 1
ATOM 719 O O . THR A 1 104 ? 11.228 4.305 12.940 1.00 82.50 104 THR A O 1
ATOM 722 N N . GLY A 1 105 ? 9.044 4.068 12.470 1.00 82.25 105 GLY A N 1
ATOM 723 C CA . GLY A 1 105 ? 8.590 5.308 13.097 1.00 82.25 105 GLY A CA 1
ATOM 724 C C . GLY A 1 105 ? 7.875 5.093 14.439 1.00 82.25 105 GLY A C 1
ATOM 725 O O . GLY A 1 105 ? 7.920 3.990 14.988 1.00 82.25 105 GLY A O 1
ATOM 726 N N . PRO A 1 106 ? 7.178 6.133 14.941 1.00 83.50 106 PRO A N 1
ATOM 727 C CA . PRO A 1 106 ? 6.302 6.060 16.119 1.00 83.50 106 PRO A CA 1
ATOM 728 C C . PRO A 1 106 ? 5.236 4.971 15.978 1.00 83.50 106 PRO A C 1
ATOM 730 O O . PRO A 1 106 ? 4.988 4.515 14.865 1.00 83.50 106 PRO A O 1
ATOM 733 N N . GLU A 1 107 ? 4.578 4.567 17.067 1.00 86.19 107 GLU A N 1
ATOM 734 C CA . GLU A 1 107 ? 3.566 3.506 16.993 1.00 86.19 107 GLU A CA 1
ATOM 735 C C . GLU A 1 107 ? 2.505 3.812 15.911 1.00 86.19 107 GLU A C 1
ATOM 737 O O . GLU A 1 107 ? 1.861 4.863 15.964 1.00 86.19 107 GLU A O 1
ATOM 742 N N . PRO A 1 108 ? 2.341 2.945 14.891 1.00 87.38 108 PRO A N 1
ATOM 743 C CA . PRO A 1 108 ? 1.356 3.176 13.848 1.00 87.38 108 PRO A CA 1
ATOM 744 C C . PRO A 1 108 ? -0.053 2.940 14.391 1.00 87.38 108 PRO A C 1
ATOM 746 O O . PRO A 1 108 ? -0.273 2.018 15.180 1.00 87.38 108 PRO A O 1
ATOM 749 N N . ASN A 1 109 ? -1.022 3.713 13.893 1.00 88.50 109 ASN A N 1
ATOM 750 C CA . ASN A 1 109 ? -2.431 3.508 14.227 1.00 88.50 109 ASN A CA 1
ATOM 751 C C . ASN A 1 109 ? -2.902 2.073 13.862 1.00 88.50 109 ASN A C 1
ATOM 753 O O . ASN A 1 109 ? -2.270 1.397 13.034 1.00 88.50 109 ASN A O 1
ATOM 757 N N . PRO A 1 110 ? -4.014 1.582 14.447 1.00 90.44 110 PRO A N 1
ATOM 758 C CA . PRO A 1 110 ? -4.463 0.200 14.259 1.00 90.44 110 PRO A CA 1
ATOM 759 C C . PRO A 1 110 ? -4.637 -0.213 12.791 1.00 90.44 110 PRO A C 1
ATOM 761 O O . PRO A 1 110 ? -4.197 -1.299 12.407 1.00 90.44 110 PRO A O 1
ATOM 764 N N . HIS A 1 111 ? -5.193 0.664 11.949 1.00 91.12 111 HIS A N 1
ATOM 765 C CA . HIS A 1 111 ? -5.396 0.400 10.519 1.00 91.12 111 HIS A CA 1
ATOM 766 C C . HIS A 1 111 ? -4.072 0.280 9.749 1.00 91.12 111 HIS A C 1
ATOM 768 O O . HIS A 1 111 ? -3.881 -0.657 8.974 1.00 91.12 111 HIS A O 1
ATOM 774 N N . THR A 1 112 ? -3.112 1.172 10.005 1.00 92.31 112 THR A N 1
ATOM 775 C CA . THR A 1 112 ? -1.774 1.123 9.391 1.00 92.31 112 THR A CA 1
ATOM 776 C C . THR A 1 112 ? -1.024 -0.126 9.843 1.00 92.31 112 THR A C 1
ATOM 778 O O . THR A 1 112 ? -0.409 -0.820 9.034 1.00 92.31 112 THR A O 1
ATOM 781 N N . LYS A 1 113 ? -1.122 -0.481 11.129 1.00 93.38 113 LYS A N 1
ATOM 782 C CA . LYS A 1 113 ? -0.551 -1.717 11.678 1.00 93.38 113 LYS A CA 1
ATOM 783 C C . LYS A 1 113 ? -1.167 -2.962 11.038 1.00 93.38 113 LYS A C 1
ATOM 785 O O . LYS A 1 113 ? -0.450 -3.924 10.754 1.00 93.38 113 LYS A O 1
ATOM 790 N N . ALA A 1 114 ? -2.478 -2.964 10.803 1.00 93.88 114 ALA A N 1
ATOM 791 C CA . ALA A 1 114 ? -3.163 -4.042 10.102 1.00 93.88 114 ALA A CA 1
ATOM 792 C C . ALA A 1 114 ? -2.665 -4.177 8.656 1.00 93.88 114 ALA A C 1
ATOM 794 O O . ALA A 1 114 ? -2.260 -5.280 8.279 1.00 93.88 114 ALA A O 1
ATOM 795 N N . LEU A 1 115 ? -2.560 -3.067 7.912 1.00 94.19 115 LEU A N 1
ATOM 796 C CA . LEU A 1 115 ? -1.994 -3.057 6.560 1.00 94.19 115 LEU A CA 1
ATOM 797 C C . LEU A 1 115 ? -0.562 -3.605 6.543 1.00 94.19 115 LEU A C 1
ATOM 799 O O . LEU A 1 115 ? -0.272 -4.512 5.774 1.00 94.19 115 LEU A O 1
ATOM 803 N N . LEU A 1 116 ? 0.331 -3.110 7.404 1.00 94.88 116 LEU A N 1
ATOM 804 C CA . LEU A 1 116 ? 1.737 -3.541 7.448 1.00 94.88 116 LEU A CA 1
ATOM 805 C C . LEU A 1 116 ? 1.874 -5.045 7.722 1.00 94.88 116 LEU A C 1
ATOM 807 O O . LEU A 1 116 ? 2.682 -5.737 7.098 1.00 94.88 116 LEU A O 1
ATOM 811 N N . ARG A 1 117 ? 1.067 -5.585 8.646 1.00 94.19 117 ARG A N 1
ATOM 812 C CA . ARG A 1 117 ? 1.033 -7.032 8.917 1.00 94.19 117 ARG A CA 1
ATOM 813 C C . ARG A 1 117 ? 0.520 -7.815 7.713 1.00 94.19 117 ARG A C 1
ATOM 815 O O . ARG A 1 117 ? 1.096 -8.848 7.377 1.00 94.19 117 ARG A O 1
ATOM 822 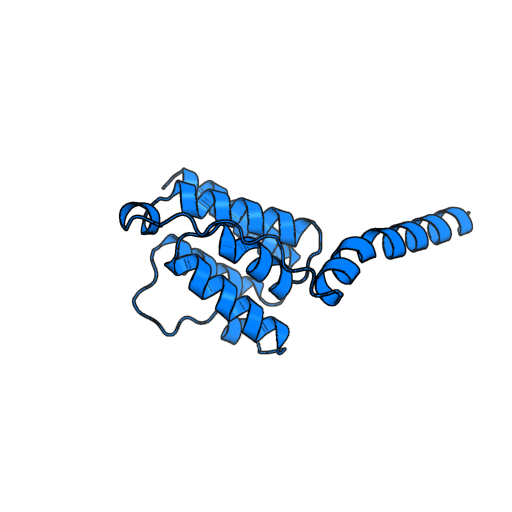N N . LEU A 1 118 ? -0.557 -7.351 7.088 1.00 94.75 118 LEU A N 1
ATOM 823 C CA . LEU A 1 118 ? -1.156 -7.986 5.919 1.00 94.75 118 LEU A CA 1
ATOM 824 C C . LEU A 1 118 ? -0.195 -7.981 4.722 1.00 94.75 118 LEU A C 1
ATOM 826 O O . LEU A 1 118 ? 0.028 -9.025 4.108 1.00 94.75 118 LEU A O 1
ATOM 830 N N . ALA A 1 119 ? 0.436 -6.840 4.459 1.00 93.69 119 ALA A N 1
ATOM 831 C CA . ALA A 1 119 ? 1.368 -6.646 3.364 1.00 93.69 119 ALA A CA 1
ATOM 832 C C . ALA A 1 119 ? 2.624 -7.504 3.515 1.00 93.69 119 ALA A C 1
ATOM 834 O O . ALA A 1 119 ? 3.004 -8.181 2.567 1.00 93.69 119 ALA A O 1
ATOM 835 N N . ARG A 1 120 ? 3.202 -7.594 4.720 1.00 92.44 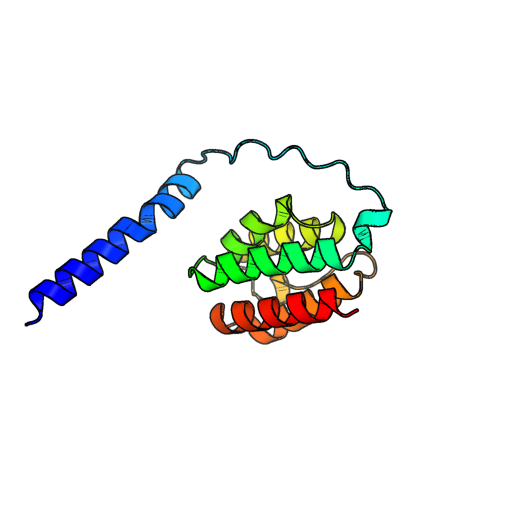120 ARG A N 1
ATOM 836 C CA . ARG A 1 120 ? 4.328 -8.505 4.995 1.00 92.44 120 ARG A CA 1
ATOM 837 C C . ARG A 1 120 ? 3.978 -9.979 4.793 1.00 92.44 120 ARG A C 1
ATOM 839 O O . ARG A 1 120 ? 4.819 -10.734 4.321 1.00 92.44 120 ARG A O 1
ATOM 846 N N . ARG A 1 121 ? 2.755 -10.400 5.140 1.00 92.31 121 ARG A N 1
ATOM 847 C CA . ARG A 1 121 ? 2.297 -11.787 4.926 1.00 92.31 121 ARG A CA 1
ATOM 848 C C . ARG A 1 121 ? 2.028 -12.105 3.454 1.00 92.31 121 ARG A C 1
ATOM 850 O O . ARG A 1 121 ? 2.217 -13.243 3.048 1.00 92.31 121 ARG A O 1
ATOM 857 N N . SER A 1 122 ? 1.618 -11.109 2.673 1.00 87.19 122 SER A N 1
ATOM 858 C CA . SER A 1 122 ? 1.199 -11.269 1.270 1.00 87.19 122 SER A CA 1
ATOM 859 C C . SER A 1 122 ? 2.259 -10.800 0.270 1.00 87.19 122 SER A C 1
ATOM 861 O O . SER A 1 122 ? 1.996 -10.735 -0.926 1.00 87.19 122 SER A O 1
ATOM 863 N N . ALA A 1 123 ? 3.452 -10.446 0.749 1.00 71.44 123 ALA A N 1
ATOM 864 C CA . ALA A 1 123 ? 4.426 -9.626 0.031 1.00 71.44 123 ALA A CA 1
ATOM 865 C C . ALA A 1 123 ? 4.960 -10.258 -1.271 1.00 71.44 123 ALA A C 1
ATOM 867 O O . ALA A 1 123 ? 5.476 -9.553 -2.133 1.00 71.44 123 ALA A O 1
ATOM 868 N N . SER A 1 124 ? 4.811 -11.576 -1.428 1.00 72.25 124 SER A N 1
ATOM 869 C CA . SER A 1 124 ? 5.177 -12.320 -2.635 1.00 72.25 124 SER A CA 1
ATOM 870 C C . SER A 1 124 ? 4.096 -12.323 -3.726 1.00 72.25 124 SER A C 1
ATOM 872 O O . SER A 1 124 ? 4.389 -12.710 -4.855 1.00 72.25 124 SER A O 1
ATOM 874 N N . SER A 1 125 ? 2.858 -11.903 -3.429 1.00 82.75 125 SER A N 1
ATOM 875 C CA . SER A 1 125 ? 1.726 -11.959 -4.364 1.00 82.75 125 SER A CA 1
ATOM 876 C C . SER A 1 125 ? 0.860 -10.697 -4.317 1.00 82.75 125 SER A C 1
ATOM 878 O O . SER A 1 125 ? 0.130 -10.443 -3.359 1.00 82.75 125 SER A O 1
ATOM 880 N N . GLY A 1 126 ? 0.877 -9.930 -5.413 1.00 84.00 126 GLY A N 1
ATOM 881 C CA . GLY A 1 126 ? 0.045 -8.731 -5.566 1.00 84.00 126 GLY A CA 1
ATOM 882 C C . GLY A 1 126 ? -1.461 -9.019 -5.557 1.00 84.00 126 GLY A C 1
ATOM 883 O O . GLY A 1 126 ? -2.226 -8.210 -5.041 1.00 84.00 126 GLY A O 1
ATOM 884 N N . ALA A 1 127 ? -1.890 -10.187 -6.049 1.00 86.94 127 ALA A N 1
ATOM 885 C CA . ALA A 1 127 ? -3.299 -10.589 -6.031 1.00 86.94 127 ALA A CA 1
ATOM 886 C C . ALA A 1 127 ? -3.785 -10.930 -4.612 1.00 86.94 127 ALA A C 1
ATOM 888 O O . ALA A 1 127 ? -4.873 -10.518 -4.216 1.00 86.94 127 ALA A O 1
ATOM 889 N N . ALA A 1 128 ? -2.956 -11.622 -3.821 1.00 91.19 128 ALA A N 1
ATOM 890 C CA . ALA A 1 128 ? -3.260 -11.883 -2.414 1.00 91.19 128 ALA A CA 1
ATOM 891 C C . ALA A 1 128 ? -3.328 -10.575 -1.611 1.00 91.19 128 ALA A C 1
ATOM 893 O O . ALA A 1 128 ? -4.207 -10.403 -0.767 1.00 91.19 128 ALA A O 1
ATOM 894 N N . LEU A 1 129 ? -2.436 -9.628 -1.921 1.00 91.19 129 LEU A N 1
ATOM 895 C CA . LEU A 1 129 ? -2.462 -8.299 -1.326 1.00 91.19 129 LEU A CA 1
ATOM 896 C C . LEU A 1 129 ? -3.741 -7.532 -1.688 1.00 91.19 129 LEU A C 1
ATOM 898 O O . LEU A 1 129 ? -4.343 -6.937 -0.802 1.00 91.19 129 LEU A O 1
ATOM 902 N N . ALA A 1 130 ? -4.175 -7.567 -2.953 1.00 93.31 130 ALA A N 1
ATOM 903 C CA . ALA A 1 130 ? -5.400 -6.901 -3.401 1.00 93.31 130 ALA A CA 1
ATOM 904 C C . ALA A 1 130 ? -6.625 -7.375 -2.608 1.00 93.31 130 ALA A C 1
ATOM 906 O O . ALA A 1 130 ? -7.365 -6.556 -2.063 1.00 93.31 130 ALA A O 1
ATOM 907 N N . GLN A 1 131 ? -6.780 -8.697 -2.486 1.00 93.12 131 GLN A N 1
ATOM 908 C CA . GLN A 1 131 ? -7.873 -9.309 -1.736 1.00 93.12 131 GLN A CA 1
ATOM 909 C C . GLN A 1 131 ? -7.820 -8.929 -0.252 1.00 93.12 131 GLN A C 1
ATOM 911 O O . GLN A 1 131 ? -8.808 -8.465 0.310 1.00 93.12 131 GLN A O 1
ATOM 916 N N . GLY A 1 132 ? -6.647 -9.059 0.372 1.00 94.44 132 GLY A N 1
ATOM 917 C CA . GLY A 1 132 ? -6.485 -8.752 1.789 1.00 94.44 132 GLY A CA 1
ATOM 918 C C . GLY A 1 132 ? -6.710 -7.274 2.130 1.00 94.44 132 GLY A C 1
ATOM 919 O O . GLY A 1 132 ? -7.243 -6.956 3.189 1.00 94.44 132 GLY A O 1
ATOM 920 N N . VAL A 1 133 ? -6.332 -6.355 1.236 1.00 94.81 133 VAL A N 1
ATOM 921 C CA . VAL A 1 133 ? -6.592 -4.918 1.412 1.00 94.81 133 VAL A CA 1
ATOM 922 C C . VAL A 1 133 ? -8.080 -4.599 1.235 1.00 94.81 133 VAL A C 1
ATOM 924 O O . VAL A 1 133 ? -8.602 -3.778 1.984 1.00 94.81 133 VAL A O 1
ATOM 927 N N . ALA A 1 134 ? -8.779 -5.262 0.307 1.00 94.81 134 ALA A N 1
ATOM 928 C CA . ALA A 1 134 ? -10.226 -5.102 0.146 1.00 94.81 134 ALA A CA 1
ATOM 929 C C . ALA A 1 134 ? -10.997 -5.565 1.396 1.00 94.81 134 ALA A C 1
ATOM 931 O O . ALA A 1 134 ? -11.903 -4.877 1.865 1.00 94.81 134 ALA A O 1
ATOM 932 N N . GLU A 1 135 ? -10.603 -6.697 1.984 1.00 94.69 135 GLU A N 1
ATOM 933 C CA . GLU A 1 135 ? -11.163 -7.178 3.254 1.00 94.69 135 GLU A CA 1
ATOM 934 C C . GLU A 1 135 ? -10.877 -6.201 4.402 1.00 94.69 135 GLU A C 1
ATOM 936 O O . GLU A 1 135 ? -11.776 -5.872 5.178 1.00 94.69 135 GLU A O 1
ATOM 941 N N . LEU A 1 136 ? -9.656 -5.659 4.461 1.00 93.56 136 LEU A N 1
ATOM 942 C CA . LEU A 1 136 ? -9.280 -4.657 5.457 1.00 93.56 136 LEU A CA 1
ATOM 943 C C . LEU A 1 136 ? -10.107 -3.365 5.331 1.00 93.56 136 LEU A C 1
ATOM 945 O O . LEU A 1 136 ? -10.436 -2.756 6.348 1.00 93.56 136 LEU A O 1
ATOM 949 N N . ALA A 1 137 ? -10.473 -2.957 4.112 1.00 94.12 137 ALA A N 1
ATOM 950 C CA . ALA A 1 137 ? -11.350 -1.809 3.879 1.00 94.12 137 ALA A CA 1
ATOM 951 C C . ALA A 1 137 ? -12.748 -2.027 4.482 1.00 94.12 137 ALA A C 1
ATOM 953 O O . ALA A 1 137 ? -13.301 -1.134 5.133 1.00 94.12 137 ALA A O 1
ATOM 954 N N . VAL A 1 138 ? -13.300 -3.234 4.326 1.00 94.69 138 VAL A N 1
ATOM 955 C CA . VAL A 1 138 ? -14.582 -3.620 4.933 1.00 94.69 138 VAL A CA 1
ATOM 956 C C . VAL A 1 138 ? -14.480 -3.609 6.457 1.00 94.69 138 VAL A C 1
ATOM 958 O O . VAL A 1 138 ? -15.318 -2.983 7.104 1.00 94.69 138 VAL A O 1
ATOM 961 N N . GLU A 1 139 ? -13.432 -4.217 7.021 1.00 92.50 139 GLU A N 1
ATOM 962 C CA . GLU A 1 139 ? -13.199 -4.250 8.471 1.00 92.50 139 GLU A CA 1
ATOM 963 C C . GLU A 1 139 ? -13.068 -2.836 9.052 1.00 92.50 139 GLU A C 1
ATOM 965 O O . GLU A 1 139 ? -13.708 -2.519 10.054 1.00 92.50 139 GLU A O 1
ATOM 970 N N . SER A 1 140 ? -12.324 -1.945 8.384 1.00 91.81 140 SER A N 1
ATOM 971 C CA . SER A 1 140 ? -12.176 -0.556 8.835 1.00 91.81 140 SER A CA 1
ATOM 972 C C . SER A 1 140 ? -13.482 0.230 8.843 1.00 91.81 140 SER A C 1
ATOM 974 O O . SER A 1 140 ? -13.607 1.154 9.630 1.00 91.81 140 SER A O 1
ATOM 976 N N . ARG A 1 141 ? -14.474 -0.135 8.025 1.00 90.75 141 ARG A N 1
ATOM 977 C CA . ARG A 1 141 ? -15.792 0.518 8.040 1.00 90.75 141 ARG A CA 1
ATOM 978 C C . ARG A 1 141 ? -16.650 0.079 9.233 1.00 90.75 141 ARG A C 1
ATOM 980 O O . ARG A 1 141 ? -17.595 0.777 9.583 1.00 90.75 141 ARG A O 1
ATOM 987 N N . SER A 1 142 ? -16.350 -1.087 9.805 1.00 87.00 142 SER A N 1
ATOM 988 C CA . SER A 1 142 ? -17.079 -1.698 10.925 1.00 87.00 142 SER A CA 1
ATOM 989 C C . SER A 1 142 ? -16.410 -1.528 12.294 1.00 87.00 142 SER A C 1
ATOM 991 O O . SER A 1 142 ? -16.964 -2.002 13.284 1.00 87.00 142 SER A O 1
ATOM 993 N N . ALA A 1 143 ? -15.227 -0.910 12.332 1.00 76.62 143 ALA A N 1
ATOM 994 C CA . ALA A 1 143 ? -14.455 -0.626 13.541 1.00 76.62 143 ALA A CA 1
ATOM 995 C C . ALA A 1 143 ? -14.914 0.678 14.208 1.00 76.62 143 ALA A C 1
ATOM 997 O O . ALA A 1 143 ? -14.922 0.709 15.459 1.00 76.62 143 ALA A O 1
#

Foldseek 3Di:
DCVVVVVVVVVVVVVVCPVVCCVVVPVPPPPPPQPPADPVQLQQLLLLLVLLVQLLVCLVSVHDQLVSLQVSLSSHDVLSSVLSPQLSVCVVVVHDQLVSLDDDDDDHDPLSVQLSVQSNVCVVDSNSSSVSSNVSSVVSVVD

Radius of gyration: 16.62 Å; chains: 1; bounding box: 31×40×52 Å

Organism: NCBI:txid190147

Sequence (143 aa):
MSWAAILLAVAVFIAADPLRVRARAGVAAPPMTRRRSSPATETDPLAAASSFDVLAACLSSGMAVSTAAAATAPTAPPALAAVLSRASDLLALGADPATAWSHTGPEPNPHTKALLRLARRSASSGAALAQGVAELAVESRSA

pLDDT: mean 82.99, std 14.79, range [45.69, 96.44]

InterPro domains:
  IPR018076 Type II secretion system protein GspF domain [PF00482] (53-138)